Protein AF-A0A087UXD3-F1 (afdb_monomer_lite)

Organism: Stegodyphus mimosarum (NCBI:txid407821)

Secondary structure (DSSP, 8-state):
-EEEE----TT-HHHHHHHHHHHHHHTTS--SEEEEES--SSS---SSTHHHHHHHHHHHHHHHHT-HHHHHH-EEEEE--TTSSS-TT---

Radius of gyration: 13.59 Å; chains: 1; bounding box: 34×30×30 Å

InterPro domains:
  IPR007185 DNA polymerase alpha/delta/epsilon, subunit B [PF04042] (2-92)
  IPR016266 DNA polymerase epsilon, subunit B [PTHR12708] (1-92)

Foldseek 3Di:
DEAEDEAQALVDPVSLVVVLVVLVVCLVPADQEYEYEDPNHPDADDPPCVVVVVVSVVSVVVSVVVRVSNVVRYYYHYHYALRDPDNSVDDD

pLDDT: mean 91.46, std 8.36, range [61.44, 97.94]

Seq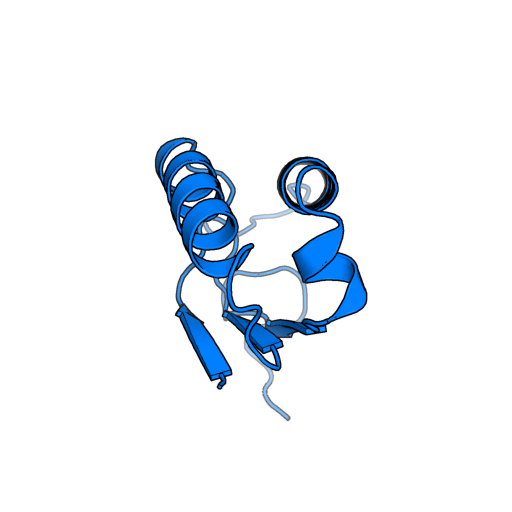uence (92 aa):
MFVFMSDVWLDQLKVLQKLQVVFAGYSQIPPTCFVLIGNFLSLPIVGSESKVFEECFSQLGTLISDFPTLIKHSRFIFVPGPNDPGLPHILP

Structure (mmCIF, N/CA/C/O backbone):
data_AF-A0A087UXD3-F1
#
_entry.id   AF-A0A087UXD3-F1
#
loop_
_atom_site.group_PDB
_atom_site.id
_atom_site.type_symbol
_atom_site.label_atom_id
_atom_site.label_alt_id
_atom_site.label_comp_id
_atom_site.label_asym_id
_atom_site.label_entity_id
_atom_site.label_seq_id
_atom_site.pdbx_PDB_ins_code
_atom_site.Cartn_x
_atom_site.Cartn_y
_atom_site.Cartn_z
_atom_site.occupancy
_atom_site.B_iso_or_equiv
_atom_site.auth_seq_id
_atom_site.auth_comp_id
_atom_site.auth_asym_id
_atom_site.auth_atom_id
_atom_site.pdbx_PDB_model_num
ATOM 1 N N . MET A 1 1 ? -12.552 -11.880 6.647 1.00 92.94 1 MET A N 1
ATOM 2 C CA . MET A 1 1 ? -12.781 -11.326 5.290 1.00 92.94 1 MET A CA 1
ATOM 3 C C . MET A 1 1 ? -11.442 -10.917 4.708 1.00 92.94 1 MET A C 1
ATOM 5 O O . MET A 1 1 ? -10.644 -10.355 5.448 1.00 92.94 1 MET A O 1
ATOM 9 N N . PHE A 1 2 ? -11.199 -11.204 3.432 1.00 96.06 2 PHE A N 1
ATOM 10 C CA . PHE A 1 2 ? -9.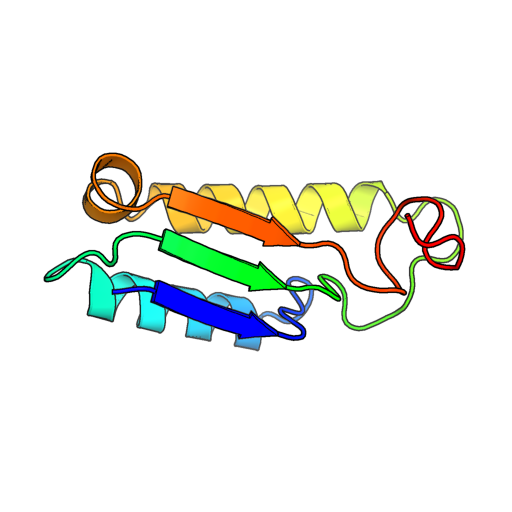951 -10.885 2.735 1.00 96.06 2 PHE A CA 1
ATOM 11 C C . PHE A 1 2 ? -10.254 -9.912 1.596 1.00 96.06 2 PHE A C 1
ATOM 13 O O . PHE A 1 2 ? -11.206 -10.143 0.852 1.00 96.06 2 PHE A O 1
ATOM 20 N N . VAL A 1 3 ? -9.478 -8.834 1.479 1.00 97.31 3 VAL A N 1
ATOM 21 C CA . VAL A 1 3 ? -9.630 -7.838 0.408 1.00 97.31 3 VAL A CA 1
ATOM 22 C C . VAL A 1 3 ? -8.416 -7.927 -0.502 1.00 97.31 3 VAL A C 1
ATOM 24 O O . VAL A 1 3 ? -7.299 -7.718 -0.039 1.00 97.31 3 VAL A O 1
ATOM 27 N N . PHE A 1 4 ? -8.636 -8.224 -1.779 1.00 97.31 4 PHE A N 1
ATOM 28 C CA . PHE A 1 4 ? -7.585 -8.316 -2.791 1.00 97.31 4 PHE A CA 1
ATOM 29 C C . PHE A 1 4 ? -7.694 -7.135 -3.752 1.00 97.31 4 PHE A C 1
ATOM 31 O O . PHE A 1 4 ? -8.781 -6.844 -4.252 1.00 97.31 4 PHE A O 1
ATOM 38 N N . MET A 1 5 ? -6.574 -6.465 -4.005 1.00 96.88 5 MET A N 1
ATOM 39 C CA . MET A 1 5 ? -6.458 -5.387 -4.986 1.00 96.88 5 MET A CA 1
ATOM 40 C C . MET A 1 5 ? -5.200 -5.626 -5.815 1.00 96.88 5 MET A C 1
ATOM 42 O O . MET A 1 5 ? -4.147 -5.885 -5.244 1.00 96.88 5 MET A O 1
ATOM 46 N N . SER A 1 6 ? -5.328 -5.562 -7.139 1.00 95.25 6 SER A N 1
ATOM 47 C CA . SER A 1 6 ? -4.233 -5.749 -8.100 1.00 95.25 6 SER A CA 1
ATOM 48 C C . SER A 1 6 ? -3.928 -4.441 -8.811 1.00 95.25 6 SER A C 1
ATOM 50 O O . SER A 1 6 ? -4.831 -3.612 -8.942 1.00 95.25 6 SER A O 1
ATOM 52 N N . ASP A 1 7 ? -2.685 -4.289 -9.275 1.00 92.56 7 ASP A N 1
ATOM 53 C CA . ASP A 1 7 ? -2.203 -3.105 -9.995 1.00 92.56 7 ASP A CA 1
ATOM 54 C C . ASP A 1 7 ? -2.482 -1.807 -9.229 1.00 92.56 7 ASP A C 1
ATOM 56 O O . ASP A 1 7 ? -3.107 -0.857 -9.710 1.00 92.56 7 ASP A O 1
ATOM 60 N N . VAL A 1 8 ? -2.046 -1.794 -7.969 1.00 95.12 8 VAL A N 1
ATOM 61 C CA . VAL A 1 8 ? -2.239 -0.669 -7.053 1.00 95.12 8 VAL A CA 1
ATOM 62 C C . VAL A 1 8 ? -1.205 0.424 -7.343 1.00 95.12 8 VAL A C 1
ATOM 64 O O . VAL A 1 8 ? -0.268 0.615 -6.576 1.00 95.12 8 VAL A O 1
ATOM 67 N N . TRP A 1 9 ? -1.385 1.155 -8.445 1.00 95.31 9 TRP A N 1
ATOM 68 C CA . TRP A 1 9 ? -0.488 2.230 -8.894 1.00 95.31 9 TRP A CA 1
ATOM 69 C C . TRP A 1 9 ? -0.485 3.435 -7.936 1.00 95.31 9 TRP A C 1
ATOM 71 O O . TRP A 1 9 ? -1.325 4.332 -8.025 1.00 95.31 9 TRP A O 1
ATOM 81 N N . LEU A 1 10 ? 0.457 3.449 -6.996 1.00 94.38 10 LEU A N 1
ATOM 82 C CA . LEU A 1 10 ? 0.600 4.446 -5.931 1.00 94.38 10 LEU A CA 1
ATOM 83 C C . LEU A 1 10 ? 1.070 5.816 -6.438 1.00 94.38 10 LEU A C 1
ATOM 85 O O . LEU A 1 10 ? 0.863 6.819 -5.762 1.00 94.38 10 LEU A O 1
ATOM 89 N N . ASP A 1 11 ? 1.663 5.876 -7.627 1.00 93.19 11 ASP A N 1
ATOM 90 C CA . ASP A 1 11 ? 2.031 7.113 -8.321 1.00 93.19 11 ASP A CA 1
ATOM 91 C C . ASP A 1 11 ? 0.815 7.874 -8.870 1.00 93.19 11 ASP A C 1
ATOM 93 O O . ASP A 1 11 ? 0.895 9.065 -9.183 1.00 93.19 11 ASP A O 1
ATOM 97 N N . GLN A 1 12 ? -0.348 7.223 -8.953 1.00 94.50 12 GLN A N 1
ATOM 98 C CA . GLN A 1 12 ? -1.583 7.872 -9.363 1.00 94.50 12 GLN A CA 1
ATOM 99 C C . GLN A 1 12 ? -2.357 8.408 -8.158 1.00 94.50 12 GLN A C 1
ATOM 101 O O . GLN A 1 12 ? -2.955 7.659 -7.384 1.00 94.50 12 GLN A O 1
ATOM 106 N N . LEU A 1 13 ? -2.492 9.736 -8.079 1.00 93.50 13 LEU A N 1
ATOM 107 C CA . LEU A 1 13 ? -3.276 10.409 -7.03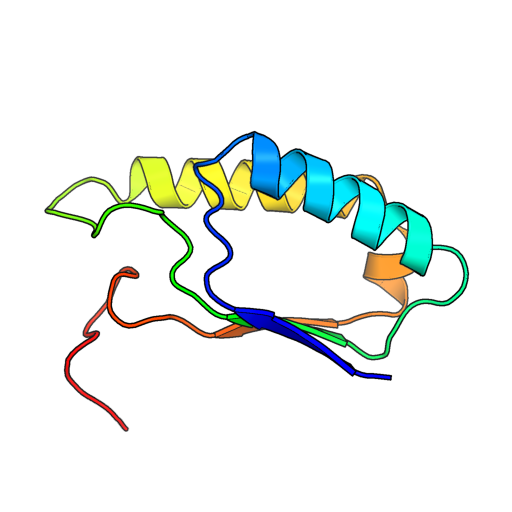2 1.00 93.50 13 LEU A CA 1
ATOM 108 C C . LEU A 1 13 ? -4.707 9.852 -6.905 1.00 93.50 13 LEU A C 1
ATOM 110 O O . LEU A 1 13 ? -5.246 9.726 -5.805 1.00 93.50 13 LEU A O 1
ATOM 114 N N . LYS A 1 14 ? -5.320 9.474 -8.033 1.00 95.75 14 LYS A N 1
ATOM 115 C CA . LYS A 1 14 ? -6.657 8.869 -8.067 1.00 95.75 14 LYS A CA 1
ATOM 116 C C . LYS A 1 14 ? -6.713 7.546 -7.295 1.00 95.75 14 LYS A C 1
ATOM 118 O O . LYS A 1 14 ? -7.724 7.282 -6.647 1.00 95.75 14 LYS A O 1
ATOM 123 N N . VAL A 1 15 ? -5.663 6.725 -7.353 1.00 95.88 15 VAL A N 1
ATOM 124 C CA . VAL A 1 15 ? -5.591 5.445 -6.634 1.00 95.88 15 VAL A CA 1
ATOM 125 C C . VAL A 1 15 ? -5.506 5.699 -5.134 1.00 95.88 15 VAL A C 1
ATOM 127 O O . VAL A 1 15 ? -6.318 5.147 -4.395 1.00 95.88 15 VAL A O 1
ATOM 130 N N . LEU A 1 16 ? -4.637 6.611 -4.686 1.00 95.19 16 LEU A N 1
ATOM 131 C CA . LEU A 1 16 ? -4.541 7.000 -3.272 1.00 95.19 16 LEU A CA 1
ATOM 132 C C . LEU A 1 16 ? -5.878 7.522 -2.721 1.00 95.19 16 LEU A C 1
ATOM 134 O O . LEU A 1 16 ? -6.343 7.066 -1.677 1.00 95.19 16 LEU A O 1
ATOM 138 N N . GLN A 1 17 ? -6.563 8.400 -3.459 1.00 96.12 17 GLN A N 1
ATOM 139 C CA . GLN A 1 17 ? -7.888 8.896 -3.065 1.00 96.12 17 GLN A CA 1
ATOM 140 C C . GLN A 1 17 ? -8.923 7.769 -2.938 1.00 96.12 17 GLN A C 1
ATOM 142 O O . GLN A 1 17 ? -9.760 7.781 -2.035 1.00 96.12 17 GLN A O 1
ATOM 147 N N . LYS A 1 18 ? -8.890 6.774 -3.831 1.00 97.19 18 LYS A N 1
ATOM 148 C CA . LYS A 1 18 ? -9.803 5.626 -3.756 1.00 97.19 18 LYS A CA 1
ATOM 149 C C . LYS A 1 18 ? -9.438 4.668 -2.627 1.00 97.19 18 LYS A C 1
ATOM 151 O O . LYS A 1 18 ? -10.352 4.181 -1.967 1.00 97.19 18 LYS A O 1
ATOM 156 N N . LEU A 1 19 ? -8.152 4.461 -2.349 1.00 96.94 19 LEU A N 1
ATOM 157 C CA . LEU A 1 19 ? -7.698 3.698 -1.185 1.00 96.94 19 LEU A CA 1
ATOM 158 C C . LEU A 1 19 ? -8.182 4.334 0.117 1.00 96.94 19 LEU A C 1
ATOM 160 O O . LEU A 1 19 ? -8.704 3.624 0.972 1.00 96.94 19 LEU A O 1
ATOM 164 N N . GLN A 1 20 ? -8.123 5.662 0.233 1.00 96.69 20 GLN A N 1
ATOM 165 C CA . GLN A 1 20 ? -8.665 6.374 1.392 1.00 96.69 20 GLN A CA 1
ATOM 166 C C . GLN A 1 20 ? -10.162 6.090 1.593 1.00 96.69 20 GLN A C 1
ATOM 168 O O . GLN A 1 20 ? -10.592 5.806 2.709 1.00 96.69 20 GLN A O 1
ATOM 173 N N . VAL A 1 21 ? -10.960 6.111 0.518 1.00 97.25 21 VAL A N 1
ATOM 174 C CA . VAL A 1 21 ? -12.397 5.784 0.581 1.00 97.25 21 VAL A CA 1
ATOM 175 C C . VAL A 1 21 ? -12.621 4.327 0.993 1.00 97.25 21 VAL A C 1
ATOM 177 O O . VAL A 1 21 ? -13.489 4.050 1.820 1.00 97.25 21 VAL A O 1
ATOM 180 N N . VAL A 1 22 ? -11.832 3.396 0.453 1.00 96.25 22 VAL A N 1
ATOM 181 C CA . VAL A 1 22 ? -11.902 1.968 0.802 1.00 96.25 22 VAL A CA 1
ATOM 182 C C . VAL A 1 22 ? -11.569 1.754 2.280 1.00 96.25 22 VAL A C 1
ATOM 184 O O . VAL A 1 22 ? -12.316 1.077 2.986 1.00 96.25 22 VAL A O 1
ATOM 187 N N . PHE A 1 23 ? -10.492 2.360 2.776 1.00 96.62 23 PHE A N 1
ATOM 188 C CA . PHE A 1 23 ? -10.091 2.260 4.178 1.00 96.62 23 PHE A CA 1
ATOM 189 C C . PHE A 1 23 ? -11.106 2.916 5.114 1.00 96.62 23 PHE A C 1
ATOM 191 O O . PHE A 1 23 ? -11.466 2.325 6.132 1.00 96.62 23 PHE A O 1
ATOM 198 N N . ALA A 1 24 ? -11.662 4.070 4.740 1.00 96.31 24 ALA A N 1
ATOM 199 C CA . ALA A 1 24 ? -12.749 4.694 5.484 1.00 96.31 24 ALA A CA 1
ATOM 200 C C . ALA A 1 24 ? -13.980 3.778 5.566 1.00 96.31 24 ALA A C 1
ATOM 202 O O . ALA A 1 24 ? -14.531 3.597 6.652 1.00 96.31 24 ALA A O 1
ATOM 203 N N . GLY A 1 25 ? -14.366 3.136 4.459 1.00 95.62 25 GLY A N 1
ATOM 204 C CA . GLY A 1 25 ? -15.481 2.185 4.428 1.00 95.62 25 GLY A CA 1
ATOM 205 C C . GLY A 1 25 ? -15.252 0.957 5.314 1.00 95.62 25 GLY A C 1
ATOM 206 O O . GLY A 1 25 ? -16.148 0.546 6.050 1.00 95.62 25 GLY A O 1
ATOM 207 N N . TYR A 1 26 ? -14.037 0.406 5.306 1.00 96.25 26 TYR A N 1
ATOM 208 C CA . TYR A 1 26 ? -13.683 -0.753 6.128 1.00 96.25 26 TYR A CA 1
ATOM 209 C C . TYR A 1 26 ? -13.336 -0.417 7.581 1.00 96.25 26 TYR A C 1
ATOM 211 O O . TYR A 1 26 ? -13.270 -1.326 8.403 1.00 96.25 26 TYR A O 1
ATOM 219 N N . SER A 1 27 ? -13.154 0.856 7.940 1.00 93.12 27 SER A N 1
ATOM 220 C CA . SER A 1 27 ? -12.809 1.258 9.312 1.00 93.12 27 SER A CA 1
ATOM 221 C C . SER A 1 27 ? -13.824 0.787 10.364 1.00 93.12 27 SER A C 1
ATOM 223 O O . SER A 1 27 ? -13.439 0.514 11.499 1.00 93.12 27 SER A O 1
ATOM 225 N N . GLN A 1 28 ? -15.099 0.648 9.977 1.00 93.06 28 GLN A N 1
ATOM 226 C CA . GLN A 1 28 ? -16.185 0.174 10.841 1.00 93.06 28 GLN A CA 1
ATOM 227 C C . GLN A 1 28 ? -16.183 -1.350 11.020 1.00 93.06 28 GLN A C 1
ATOM 229 O O . GLN A 1 28 ? -16.550 -1.855 12.078 1.00 93.06 28 GLN A O 1
ATOM 234 N N . ILE A 1 29 ? -15.781 -2.090 9.983 1.00 94.69 29 ILE A N 1
ATOM 235 C CA . ILE A 1 29 ? -15.747 -3.558 9.962 1.00 94.69 29 ILE A CA 1
ATOM 236 C C . ILE A 1 29 ? -14.417 -3.984 9.319 1.00 94.69 29 ILE A C 1
ATOM 238 O O . ILE A 1 29 ? -14.383 -4.329 8.132 1.00 94.69 29 ILE A O 1
ATOM 242 N N . PRO A 1 30 ? -13.302 -3.917 10.073 1.00 96.12 30 PRO A N 1
ATOM 243 C CA . PRO A 1 30 ? -11.975 -4.177 9.532 1.00 96.12 30 PRO A CA 1
ATOM 244 C C . PRO A 1 30 ? -11.872 -5.615 8.993 1.00 96.12 30 PRO A C 1
ATOM 246 O O . PRO A 1 30 ? -12.206 -6.565 9.709 1.00 96.12 30 PRO A O 1
ATOM 249 N N . PRO A 1 31 ? -11.401 -5.822 7.747 1.00 96.69 31 PRO A N 1
ATOM 250 C CA . PRO A 1 31 ? -11.123 -7.15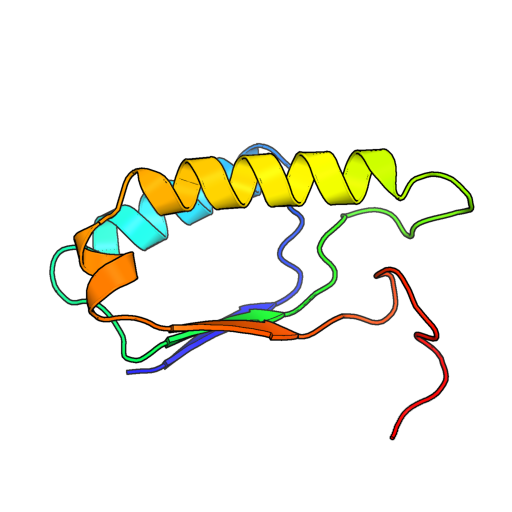9 7.240 1.00 96.69 31 PRO A CA 1
ATOM 251 C C . PRO A 1 31 ? -9.952 -7.800 7.987 1.00 96.69 31 PRO A C 1
ATOM 253 O O . PRO A 1 31 ? -9.163 -7.142 8.660 1.00 96.69 31 PRO A O 1
ATOM 256 N N . THR A 1 32 ? -9.792 -9.107 7.804 1.00 97.19 32 THR A N 1
ATOM 257 C CA . THR A 1 32 ? -8.662 -9.872 8.344 1.00 97.19 32 THR A CA 1
ATOM 258 C C . THR A 1 32 ? -7.350 -9.406 7.713 1.00 97.19 32 THR A C 1
ATOM 260 O O . THR A 1 32 ? -6.356 -9.213 8.413 1.00 97.19 32 THR A O 1
ATOM 263 N N . CYS A 1 33 ? -7.343 -9.172 6.398 1.00 96.38 33 CYS A N 1
ATOM 264 C CA . CYS A 1 33 ? -6.227 -8.507 5.742 1.00 96.38 33 CYS A CA 1
ATOM 265 C C . CYS A 1 33 ? -6.612 -7.819 4.427 1.00 96.38 33 CYS A C 1
ATOM 267 O O . CYS A 1 33 ? -7.616 -8.154 3.788 1.00 96.38 33 CYS A O 1
ATOM 269 N N . PHE A 1 34 ? -5.755 -6.876 4.046 1.00 97.94 34 PHE A N 1
ATOM 270 C CA . PHE A 1 34 ? -5.646 -6.286 2.724 1.00 97.94 34 PHE A CA 1
ATOM 271 C C . PHE A 1 34 ? -4.439 -6.903 2.023 1.00 97.94 34 PHE A C 1
ATOM 273 O O . PHE A 1 34 ? -3.319 -6.824 2.527 1.00 97.94 34 PHE A O 1
ATOM 280 N N . VAL A 1 35 ? -4.674 -7.512 0.868 1.00 97.88 35 VAL A N 1
ATOM 281 C CA . VAL A 1 35 ? -3.639 -8.013 -0.031 1.00 97.88 35 VAL A CA 1
ATOM 282 C C . VAL A 1 35 ? -3.541 -7.031 -1.189 1.00 97.88 35 VAL A C 1
ATOM 284 O O . VAL A 1 35 ? -4.431 -6.968 -2.039 1.00 97.88 35 VAL A O 1
ATOM 287 N N . LEU A 1 36 ? -2.485 -6.225 -1.163 1.00 97.44 36 LEU A N 1
ATOM 288 C CA . LEU A 1 36 ? -2.152 -5.249 -2.189 1.00 97.44 36 LEU A CA 1
ATOM 289 C C . LEU A 1 36 ? -1.120 -5.890 -3.110 1.00 97.44 36 LEU A C 1
ATOM 291 O O . LEU A 1 36 ? -0.011 -6.211 -2.685 1.00 97.44 36 LEU A O 1
ATOM 295 N N . ILE A 1 37 ? -1.522 -6.129 -4.347 1.00 96.50 37 ILE A N 1
ATOM 296 C CA . ILE A 1 37 ? -0.726 -6.802 -5.362 1.00 96.50 37 ILE A CA 1
ATOM 297 C C . ILE A 1 37 ? -0.263 -5.738 -6.351 1.00 96.50 37 ILE A C 1
ATOM 299 O O . ILE A 1 37 ? -1.055 -4.898 -6.792 1.00 96.50 37 ILE A O 1
ATOM 303 N N . GLY A 1 38 ? 1.026 -5.773 -6.664 1.00 93.06 38 GLY A N 1
ATOM 304 C CA . GLY A 1 38 ? 1.636 -4.919 -7.662 1.00 93.06 38 GLY A CA 1
ATOM 305 C C . GLY A 1 38 ? 1.027 -5.118 -9.058 1.00 93.06 38 GLY A C 1
ATOM 306 O O . GLY A 1 38 ? 0.246 -6.036 -9.297 1.00 93.06 38 GLY A O 1
ATOM 307 N N . ASN A 1 39 ? 1.358 -4.260 -10.014 1.00 93.12 39 ASN A N 1
ATOM 308 C CA . ASN A 1 39 ? 2.458 -3.289 -9.918 1.00 93.12 39 ASN A CA 1
ATOM 309 C C . ASN A 1 39 ? 2.107 -2.069 -9.052 1.00 93.12 39 ASN A C 1
ATOM 311 O O . ASN A 1 39 ? 0.977 -1.581 -9.108 1.00 93.12 39 ASN A O 1
ATOM 315 N N . PHE A 1 40 ? 3.059 -1.576 -8.254 1.00 94.06 40 PHE A N 1
ATOM 316 C CA . PHE A 1 40 ? 2.833 -0.422 -7.371 1.00 94.06 40 PHE A CA 1
ATOM 317 C C . PHE A 1 40 ? 3.115 0.926 -8.032 1.00 94.06 40 PHE A C 1
ATOM 319 O O . PHE A 1 40 ? 2.714 1.955 -7.497 1.00 94.06 40 PHE A O 1
ATOM 326 N N . LEU A 1 41 ? 3.764 0.938 -9.194 1.00 92.12 41 LEU A N 1
ATOM 327 C CA . LEU A 1 41 ? 3.902 2.115 -10.050 1.00 92.12 41 LEU A CA 1
ATOM 328 C C . LEU A 1 41 ? 3.246 1.840 -11.406 1.00 92.12 41 LEU A C 1
ATOM 330 O O . LEU A 1 41 ? 3.247 0.702 -11.885 1.00 92.12 41 LEU A O 1
ATOM 334 N N . SER A 1 42 ? 2.681 2.875 -12.029 1.00 90.50 42 SER A N 1
ATOM 335 C CA . SER A 1 42 ? 2.026 2.753 -13.338 1.00 90.50 42 SER A CA 1
ATOM 336 C C . SER A 1 42 ? 3.011 2.555 -14.493 1.00 90.50 42 SER A C 1
ATOM 338 O O . SER A 1 42 ? 2.646 1.997 -15.530 1.00 90.50 42 SER A O 1
ATOM 340 N N . LEU A 1 43 ? 4.263 2.975 -14.303 1.00 86.56 43 LEU A N 1
ATOM 341 C CA . LEU A 1 43 ? 5.365 2.776 -15.237 1.00 86.56 43 LEU A CA 1
ATOM 342 C C . LEU A 1 43 ? 6.428 1.854 -14.620 1.00 86.56 43 LEU A C 1
ATOM 344 O O . LEU A 1 43 ? 6.641 1.896 -13.407 1.00 86.56 43 LEU A O 1
ATOM 348 N N . PRO A 1 44 ? 7.088 1.010 -15.435 1.00 79.69 44 PRO A N 1
ATOM 349 C CA . PRO A 1 44 ? 8.143 0.130 -14.955 1.00 79.69 44 PRO A CA 1
ATOM 350 C C . PRO A 1 44 ? 9.366 0.927 -14.513 1.00 79.69 44 PRO A C 1
ATOM 352 O O . PRO A 1 44 ? 9.764 1.879 -15.181 1.00 79.69 44 PRO A O 1
ATOM 355 N N . ILE A 1 45 ? 9.988 0.481 -13.421 1.00 73.81 45 ILE A N 1
ATOM 356 C CA . ILE A 1 45 ? 11.160 1.144 -12.852 1.00 73.81 45 ILE A CA 1
ATOM 357 C C . ILE A 1 45 ? 12.379 0.908 -13.740 1.00 73.81 45 ILE A C 1
ATOM 359 O O . ILE A 1 45 ? 12.875 -0.217 -13.846 1.00 73.81 45 ILE A O 1
ATOM 363 N N . VAL A 1 46 ? 12.898 1.974 -14.355 1.00 66.69 46 VAL A N 1
ATOM 364 C CA . VAL A 1 46 ? 14.113 1.917 -15.184 1.00 66.69 46 VAL A CA 1
ATOM 365 C C . VAL A 1 46 ? 15.255 2.645 -14.472 1.00 66.69 46 VAL A C 1
ATOM 367 O O . VAL A 1 46 ? 15.442 3.850 -14.605 1.00 66.69 46 VAL A O 1
ATOM 370 N N . GLY A 1 47 ? 16.064 1.905 -13.711 1.00 69.81 47 GLY A N 1
ATOM 371 C CA . GLY A 1 47 ? 17.273 2.439 -13.071 1.00 69.81 47 GLY A CA 1
ATOM 372 C C . GLY A 1 47 ? 17.043 2.977 -11.654 1.00 69.81 47 GLY A C 1
ATOM 373 O O . GLY A 1 47 ? 16.590 2.245 -10.781 1.00 69.81 47 GLY A O 1
ATOM 374 N N . SER A 1 48 ? 17.418 4.233 -11.384 1.00 61.44 48 SER A N 1
ATOM 375 C CA . SER A 1 48 ? 17.466 4.820 -10.030 1.00 61.44 48 SER A CA 1
ATOM 376 C C . SER A 1 48 ? 16.127 5.378 -9.520 1.00 61.44 48 SER A C 1
ATOM 378 O O . SER A 1 48 ? 16.117 6.331 -8.741 1.00 61.44 48 SER A O 1
ATOM 380 N N . GLU A 1 49 ? 14.992 4.824 -9.950 1.00 65.00 49 GLU A N 1
ATOM 381 C CA . GLU A 1 49 ? 13.658 5.267 -9.499 1.00 65.00 49 GLU A CA 1
ATOM 382 C C . GLU A 1 49 ? 13.245 4.645 -8.154 1.00 65.00 49 GLU A C 1
ATOM 384 O O . GLU A 1 49 ? 12.100 4.774 -7.725 1.00 65.00 49 GLU A O 1
ATOM 389 N N . SER A 1 50 ? 14.193 4.036 -7.430 1.00 75.50 50 SER A N 1
ATOM 390 C CA . SER A 1 50 ? 13.974 3.541 -6.066 1.00 75.50 50 SER A CA 1
ATOM 391 C C . SER A 1 50 ? 13.434 4.633 -5.138 1.00 75.50 50 SER A C 1
ATOM 393 O O . SER A 1 50 ? 12.587 4.355 -4.299 1.00 75.50 50 SER A O 1
ATOM 395 N N . LYS A 1 51 ? 13.847 5.892 -5.346 1.00 84.81 51 LYS A N 1
ATOM 396 C CA . LYS A 1 51 ? 13.351 7.042 -4.576 1.00 84.81 51 LYS A CA 1
ATOM 397 C C . LYS A 1 51 ? 11.858 7.295 -4.778 1.00 84.81 51 LYS A C 1
ATOM 399 O O . LYS A 1 51 ? 11.159 7.540 -3.807 1.00 84.81 51 LYS A O 1
ATOM 404 N N . VAL A 1 52 ? 11.364 7.202 -6.014 1.00 88.06 52 VAL A N 1
ATOM 405 C CA . VAL A 1 52 ? 9.935 7.408 -6.312 1.00 88.06 52 VAL A CA 1
ATOM 406 C C . VAL A 1 52 ? 9.110 6.299 -5.668 1.00 88.06 52 VAL A C 1
ATOM 408 O O . VAL A 1 52 ? 8.092 6.566 -5.036 1.00 88.06 52 VAL A O 1
ATOM 411 N N . PHE A 1 53 ? 9.588 5.057 -5.758 1.00 89.25 53 PHE A N 1
ATOM 412 C CA . PHE A 1 53 ? 8.954 3.922 -5.096 1.00 89.25 53 PHE A CA 1
ATOM 413 C C . PHE A 1 53 ? 8.898 4.102 -3.567 1.00 89.25 53 PHE A C 1
ATOM 415 O O . PHE A 1 53 ? 7.841 3.920 -2.963 1.00 89.25 53 PHE A O 1
ATOM 422 N N . GLU A 1 54 ? 10.008 4.515 -2.945 1.00 90.75 54 GLU A N 1
ATOM 423 C CA . GLU A 1 54 ? 10.081 4.826 -1.510 1.00 90.75 54 GLU A CA 1
ATOM 424 C C . GLU A 1 54 ? 9.120 5.957 -1.113 1.00 90.75 54 GLU A C 1
ATOM 426 O O . GLU A 1 54 ? 8.405 5.838 -0.116 1.00 90.75 54 GLU A O 1
ATOM 431 N N . GLU A 1 55 ? 9.050 7.032 -1.901 1.00 92.94 55 GLU A N 1
ATOM 432 C CA . GLU A 1 55 ? 8.131 8.151 -1.676 1.00 92.94 55 GLU A CA 1
ATOM 433 C C . GLU A 1 55 ? 6.663 7.709 -1.772 1.00 92.94 55 GLU A C 1
ATOM 435 O O . GLU A 1 55 ? 5.868 8.031 -0.886 1.00 92.94 55 GLU A O 1
ATOM 440 N N . CYS A 1 56 ? 6.302 6.916 -2.784 1.00 93.94 56 CYS A N 1
ATOM 441 C CA . CYS A 1 56 ? 4.958 6.357 -2.945 1.00 93.94 56 CYS A CA 1
ATOM 442 C C . CYS A 1 56 ? 4.559 5.452 -1.769 1.00 93.94 56 CYS A C 1
ATOM 444 O O . CYS A 1 56 ? 3.449 5.566 -1.240 1.00 93.94 56 CYS A O 1
ATOM 446 N N . PHE A 1 57 ? 5.463 4.586 -1.305 1.00 95.00 57 PHE A N 1
ATOM 447 C CA . PHE A 1 57 ? 5.216 3.751 -0.126 1.00 95.00 57 PHE A CA 1
ATOM 448 C C . PHE A 1 57 ? 5.143 4.568 1.170 1.00 95.00 57 PHE A C 1
ATOM 450 O O . PHE A 1 57 ? 4.333 4.254 2.043 1.00 95.00 57 PHE A O 1
ATOM 457 N N . SER A 1 58 ? 5.922 5.645 1.289 1.00 96.50 58 SER A N 1
ATOM 458 C CA . SER A 1 58 ? 5.837 6.587 2.412 1.00 96.50 58 SER A CA 1
ATOM 459 C C . SER A 1 58 ? 4.483 7.311 2.450 1.00 96.50 58 SER A C 1
ATOM 461 O O . SER A 1 58 ? 3.849 7.415 3.508 1.00 96.50 58 SER A O 1
ATOM 463 N N . GLN A 1 59 ? 3.971 7.732 1.288 1.00 96.00 59 GLN A N 1
ATOM 464 C CA . GLN A 1 59 ? 2.630 8.312 1.162 1.00 96.00 59 GLN A CA 1
ATOM 465 C C . GLN A 1 59 ? 1.538 7.306 1.536 1.00 96.00 59 GLN A C 1
ATOM 467 O O . GLN A 1 59 ? 0.627 7.643 2.295 1.00 96.00 59 GLN A O 1
ATOM 472 N N . LEU A 1 60 ? 1.648 6.058 1.070 1.00 96.62 60 LEU A N 1
ATOM 473 C CA . LEU A 1 60 ? 0.724 4.992 1.455 1.00 96.62 60 LEU A CA 1
ATOM 474 C C . LEU A 1 60 ? 0.766 4.721 2.966 1.00 96.62 60 LEU A C 1
ATOM 476 O O . LEU A 1 60 ? -0.283 4.569 3.588 1.00 96.62 60 LEU A O 1
ATOM 480 N N . GLY A 1 61 ? 1.957 4.689 3.568 1.00 96.44 61 GLY A N 1
ATOM 481 C CA . GLY A 1 61 ? 2.129 4.517 5.011 1.00 96.44 61 GLY A CA 1
ATOM 482 C C . GLY A 1 61 ? 1.471 5.642 5.809 1.00 96.44 61 GLY A C 1
ATOM 483 O O . GLY A 1 61 ? 0.752 5.371 6.770 1.00 96.44 61 GLY A O 1
ATOM 484 N N . THR A 1 62 ? 1.639 6.888 5.361 1.00 96.81 62 THR A N 1
ATOM 485 C CA . THR A 1 62 ? 0.955 8.054 5.942 1.00 96.81 62 THR A CA 1
ATOM 486 C C . THR A 1 62 ? -0.563 7.901 5.843 1.00 96.81 62 THR A C 1
ATOM 488 O O . THR A 1 62 ? -1.259 8.038 6.844 1.00 96.81 62 THR A O 1
ATOM 491 N N . LEU A 1 63 ? -1.080 7.505 4.680 1.00 96.19 63 LEU A N 1
ATOM 492 C CA . LEU A 1 63 ? -2.513 7.293 4.476 1.00 96.19 63 LEU A CA 1
ATOM 493 C C . LEU A 1 63 ? -3.068 6.179 5.380 1.00 96.19 63 LEU A C 1
ATOM 495 O O . LEU A 1 63 ? -4.148 6.325 5.945 1.00 96.19 63 LEU A O 1
ATOM 499 N N . ILE A 1 64 ? -2.349 5.065 5.547 1.00 96.19 64 ILE A N 1
ATOM 500 C CA . ILE A 1 64 ? -2.760 3.977 6.453 1.00 96.19 64 ILE A CA 1
ATOM 501 C C . ILE A 1 64 ? -2.734 4.446 7.917 1.00 96.19 64 ILE A C 1
ATOM 503 O O . ILE A 1 6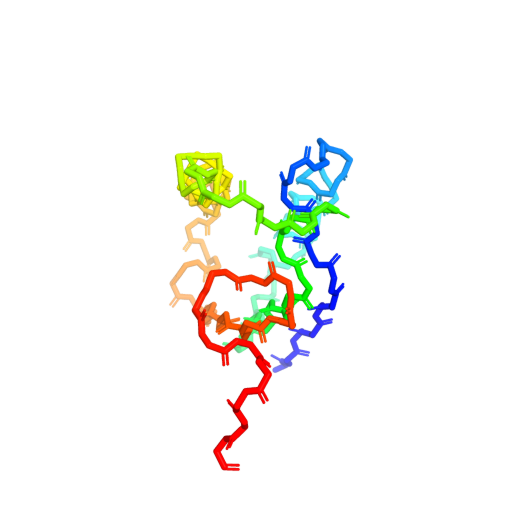4 ? -3.580 4.016 8.706 1.00 96.19 64 ILE A O 1
ATOM 507 N N . SER A 1 65 ? -1.806 5.340 8.279 1.00 96.38 65 SER A N 1
ATOM 508 C CA . SER A 1 65 ? -1.676 5.880 9.640 1.00 96.38 65 SER A CA 1
ATOM 509 C C . SER A 1 65 ? -2.910 6.655 10.115 1.00 96.38 65 SER A C 1
ATOM 511 O O . SER A 1 65 ? -3.212 6.634 11.309 1.00 96.38 65 SER A O 1
ATOM 513 N N . ASP A 1 66 ? -3.696 7.207 9.185 1.00 96.50 66 ASP A N 1
ATOM 514 C CA . ASP A 1 66 ? -4.968 7.879 9.474 1.00 96.50 66 ASP A CA 1
ATOM 515 C C . ASP A 1 66 ? -6.078 6.909 9.943 1.00 96.50 66 ASP A C 1
ATOM 517 O O . ASP A 1 66 ? -7.113 7.342 10.455 1.00 96.50 66 ASP A O 1
ATOM 521 N N . PHE A 1 67 ? -5.880 5.588 9.812 1.00 96.88 67 PHE A N 1
ATOM 522 C CA . PHE A 1 67 ? -6.874 4.556 10.138 1.00 96.88 67 PHE A CA 1
ATOM 523 C C . PHE A 1 67 ? -6.383 3.579 11.227 1.00 96.88 67 PHE A C 1
ATOM 525 O O . PHE A 1 67 ? -6.159 2.391 10.958 1.00 96.88 67 PHE A O 1
ATOM 532 N N . PRO A 1 68 ? -6.289 4.009 12.503 1.00 95.94 68 PRO A N 1
ATOM 533 C CA . PRO A 1 68 ? -5.753 3.183 13.592 1.00 95.94 68 PRO A CA 1
ATOM 534 C C . PRO A 1 68 ? -6.548 1.889 13.827 1.00 95.94 68 PRO A C 1
ATOM 536 O O . PRO A 1 68 ? -5.979 0.861 14.202 1.00 95.94 68 PRO A O 1
ATOM 539 N N . THR A 1 69 ? -7.860 1.898 13.571 1.00 95.75 69 THR A N 1
ATOM 540 C CA . THR A 1 69 ? -8.712 0.706 13.695 1.00 95.75 69 THR A CA 1
ATOM 541 C C . THR A 1 69 ? -8.305 -0.389 12.713 1.00 95.75 69 THR A C 1
ATOM 543 O O . THR A 1 69 ? -8.282 -1.560 13.096 1.00 95.75 69 THR A O 1
ATOM 546 N N . LEU A 1 70 ? -7.945 -0.018 11.479 1.00 96.62 70 LEU A N 1
ATOM 547 C CA . LEU A 1 70 ? -7.451 -0.963 10.478 1.00 96.62 70 LEU A CA 1
ATOM 548 C C . LEU A 1 70 ? -6.071 -1.484 10.868 1.00 96.62 70 LEU A C 1
ATOM 550 O O . LEU A 1 70 ? -5.852 -2.685 10.820 1.00 96.62 70 LEU A O 1
ATOM 554 N N . ILE A 1 71 ? -5.169 -0.615 11.334 1.00 95.94 71 ILE A N 1
ATOM 555 C CA . ILE A 1 71 ? -3.824 -1.022 11.776 1.00 95.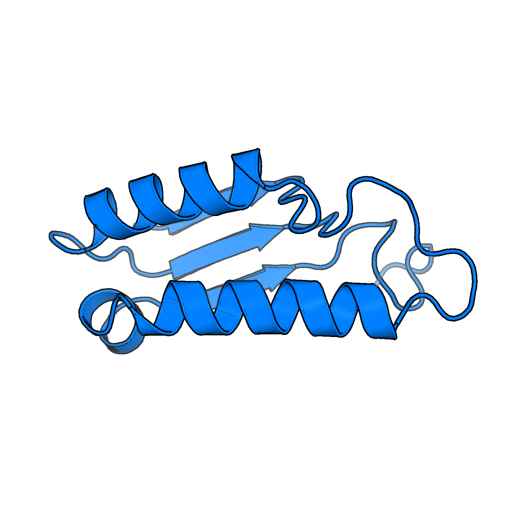94 71 ILE A CA 1
ATOM 556 C C . ILE A 1 71 ? -3.894 -2.064 12.903 1.00 95.94 71 ILE A C 1
ATOM 558 O O . ILE A 1 71 ? -3.106 -3.008 12.937 1.00 95.94 71 ILE A O 1
ATOM 562 N N . LYS A 1 72 ? -4.848 -1.912 13.828 1.00 96.50 72 LYS A N 1
ATOM 563 C CA . LYS A 1 72 ? -4.993 -2.814 14.976 1.00 96.50 72 LYS A CA 1
ATOM 564 C C . LYS A 1 72 ? -5.589 -4.180 14.614 1.00 96.50 72 LYS A C 1
ATOM 566 O O . LYS A 1 72 ? -5.240 -5.169 15.256 1.00 96.50 72 LYS A O 1
ATOM 571 N N . HIS A 1 73 ? -6.495 -4.242 13.638 1.00 97.00 73 HIS A N 1
ATOM 572 C CA . HIS A 1 73 ? -7.307 -5.442 13.385 1.00 97.00 73 HIS A CA 1
ATOM 573 C C . HIS A 1 73 ? -7.061 -6.099 12.021 1.00 97.00 73 HIS A C 1
ATOM 575 O O . HIS A 1 73 ? -7.372 -7.277 11.854 1.00 97.00 73 HIS A O 1
ATOM 581 N N . SER A 1 74 ? -6.487 -5.374 11.064 1.00 97.31 74 SER A N 1
ATOM 582 C CA . SER A 1 74 ? -6.201 -5.846 9.711 1.00 97.31 74 SER A CA 1
ATOM 583 C C . SER A 1 74 ? -4.698 -5.995 9.491 1.00 97.31 74 SER A C 1
ATOM 585 O O . SER A 1 74 ? -3.886 -5.228 10.003 1.00 97.31 74 SER A O 1
ATOM 587 N N . ARG A 1 75 ? -4.306 -6.985 8.687 1.00 97.19 75 ARG A N 1
ATOM 588 C CA . ARG A 1 75 ? -2.934 -7.105 8.171 1.00 97.19 75 ARG A CA 1
ATOM 589 C C . ARG A 1 75 ? -2.835 -6.493 6.777 1.00 97.19 75 ARG A C 1
ATOM 591 O O . ARG A 1 75 ? -3.768 -6.627 5.995 1.00 97.19 75 ARG A O 1
ATOM 598 N N . PHE A 1 76 ? -1.705 -5.876 6.457 1.00 97.25 76 PHE A N 1
ATOM 599 C CA . PHE A 1 76 ? -1.395 -5.418 5.104 1.00 97.25 76 PHE A CA 1
ATOM 600 C C . PHE A 1 76 ? -0.319 -6.331 4.526 1.00 97.25 76 PHE A C 1
ATOM 602 O O . PHE A 1 76 ? 0.756 -6.473 5.107 1.00 97.25 76 PHE A O 1
ATOM 609 N N . ILE A 1 77 ? -0.650 -7.001 3.428 1.00 97.50 77 ILE A N 1
ATOM 610 C CA . ILE A 1 77 ? 0.224 -7.925 2.710 1.00 97.50 77 ILE A CA 1
ATOM 611 C C . ILE A 1 77 ? 0.512 -7.293 1.356 1.00 97.50 77 ILE A C 1
ATOM 613 O O . ILE A 1 77 ? -0.418 -6.964 0.624 1.00 97.50 77 ILE A O 1
ATOM 617 N N . PHE A 1 78 ? 1.793 -7.141 1.040 1.00 96.19 78 PHE A N 1
ATOM 618 C CA . PHE A 1 78 ? 2.258 -6.580 -0.221 1.00 96.19 78 PHE A CA 1
ATOM 619 C C . PHE A 1 78 ? 2.846 -7.702 -1.066 1.00 96.19 78 PHE A C 1
ATOM 621 O O . PHE A 1 78 ? 3.764 -8.392 -0.624 1.00 96.19 78 PHE A O 1
ATOM 628 N N . VAL A 1 79 ? 2.291 -7.901 -2.257 1.00 95.06 79 VAL A N 1
ATOM 629 C CA . VAL A 1 79 ? 2.764 -8.898 -3.220 1.00 95.06 79 VAL A CA 1
ATOM 630 C C . VAL A 1 79 ? 3.371 -8.143 -4.399 1.00 95.06 79 VAL A C 1
ATOM 632 O O . VAL A 1 79 ? 2.639 -7.388 -5.036 1.00 95.06 79 VAL A O 1
ATOM 635 N N . PRO A 1 80 ? 4.673 -8.294 -4.688 1.00 91.94 80 PRO A N 1
ATOM 636 C CA . PRO A 1 80 ? 5.303 -7.582 -5.794 1.00 91.94 80 PRO A CA 1
ATOM 637 C C . PRO A 1 80 ? 4.783 -8.090 -7.143 1.00 91.94 80 PRO A C 1
ATOM 639 O O . PRO A 1 80 ? 4.551 -9.287 -7.325 1.00 91.94 80 PRO A O 1
ATOM 642 N N . GLY A 1 81 ? 4.606 -7.164 -8.078 1.00 90.38 81 GLY A N 1
ATOM 643 C CA . GLY A 1 81 ? 4.321 -7.431 -9.480 1.00 90.38 81 GLY A CA 1
ATOM 644 C C . GLY A 1 81 ? 5.593 -7.498 -10.341 1.00 90.38 81 GLY A C 1
ATOM 645 O O . GLY A 1 81 ? 6.702 -7.264 -9.858 1.00 90.38 81 GLY A O 1
ATOM 646 N N . PRO A 1 82 ? 5.454 -7.809 -11.641 1.00 88.44 82 PRO A N 1
ATOM 647 C CA . PRO A 1 82 ? 6.579 -7.951 -12.568 1.00 88.44 82 PRO A CA 1
ATOM 648 C C . PRO A 1 82 ? 7.310 -6.638 -12.905 1.00 88.44 82 PRO A C 1
ATOM 650 O O . PRO A 1 82 ? 8.380 -6.688 -13.502 1.00 88.44 82 PRO A O 1
ATOM 653 N N . ASN A 1 83 ? 6.760 -5.471 -12.569 1.00 86.94 83 ASN A N 1
ATOM 654 C CA . ASN A 1 83 ? 7.409 -4.177 -12.823 1.00 86.94 83 ASN A CA 1
ATOM 655 C C . ASN A 1 83 ? 7.951 -3.514 -11.544 1.00 86.94 83 ASN A C 1
ATOM 657 O O . ASN A 1 83 ? 8.484 -2.405 -11.615 1.00 86.94 83 ASN A O 1
ATOM 661 N N . ASP A 1 84 ? 7.807 -4.169 -10.389 1.00 87.38 84 ASP A N 1
ATOM 662 C CA . ASP A 1 84 ? 8.301 -3.670 -9.107 1.00 87.38 84 ASP A CA 1
ATOM 663 C C . ASP A 1 84 ? 9.807 -3.971 -8.922 1.00 87.38 84 ASP A C 1
ATOM 665 O O . ASP A 1 84 ? 10.355 -4.854 -9.594 1.00 87.38 84 ASP A O 1
ATOM 669 N N . PRO A 1 85 ? 10.512 -3.259 -8.016 1.00 83.50 85 PRO A N 1
ATOM 670 C CA . PRO A 1 85 ? 11.942 -3.463 -7.798 1.00 83.50 85 PRO A CA 1
ATOM 671 C C . PRO A 1 85 ? 12.283 -4.909 -7.413 1.00 83.50 85 PRO A C 1
ATOM 673 O O . PRO A 1 85 ? 11.662 -5.485 -6.520 1.00 83.50 85 PRO A O 1
ATOM 676 N N . GLY A 1 86 ? 13.333 -5.473 -8.019 1.00 80.75 86 GLY A N 1
ATOM 677 C CA . GLY A 1 86 ? 13.849 -6.799 -7.674 1.00 80.75 86 GLY A CA 1
ATOM 678 C C . GLY A 1 86 ? 14.296 -7.601 -8.893 1.00 80.75 86 GLY A C 1
ATOM 679 O O . GLY A 1 86 ? 14.804 -7.043 -9.863 1.00 80.75 86 GLY A O 1
ATOM 680 N N . LEU A 1 87 ? 14.110 -8.923 -8.835 1.00 74.25 87 LEU A N 1
ATOM 681 C CA . LEU A 1 87 ? 14.320 -9.850 -9.952 1.00 74.25 87 LEU A CA 1
ATOM 682 C C . LEU A 1 87 ? 12.956 -10.315 -10.502 1.00 74.25 87 LEU A C 1
ATOM 684 O O . LEU A 1 87 ? 12.587 -11.471 -10.306 1.00 74.25 87 LEU A O 1
ATOM 688 N N . PRO A 1 88 ? 12.180 -9.445 -11.174 1.00 70.25 88 PRO A N 1
ATOM 689 C CA . PRO A 1 88 ? 10.777 -9.722 -11.498 1.00 70.25 88 PRO A CA 1
ATOM 690 C C . PRO A 1 88 ? 10.559 -10.872 -12.488 1.00 70.25 88 PRO A C 1
ATOM 692 O O . PRO A 1 88 ? 9.475 -11.445 -12.553 1.00 70.25 88 PRO A O 1
ATOM 695 N N . HIS A 1 89 ? 11.576 -11.208 -13.282 1.00 76.88 89 HIS A N 1
ATOM 696 C CA . HIS A 1 89 ? 11.493 -12.244 -14.314 1.00 76.88 89 HIS A CA 1
ATOM 697 C C . HIS A 1 89 ? 12.052 -13.600 -13.863 1.00 76.88 89 HIS A C 1
ATOM 699 O O . HIS A 1 89 ? 12.172 -14.513 -14.678 1.00 76.88 89 HIS A O 1
ATOM 705 N N . ILE A 1 90 ? 12.394 -13.742 -12.579 1.00 83.06 90 ILE A N 1
ATOM 706 C CA . ILE A 1 90 ? 12.819 -15.006 -11.975 1.00 83.06 90 ILE A CA 1
ATOM 707 C C . ILE A 1 90 ? 11.793 -15.357 -10.898 1.00 83.06 90 ILE A C 1
ATOM 709 O O . ILE A 1 90 ? 11.697 -14.678 -9.879 1.00 83.06 90 ILE A O 1
ATOM 713 N N . LEU A 1 91 ? 11.005 -16.401 -11.149 1.00 82.62 91 LEU A N 1
ATOM 714 C CA . LEU A 1 91 ? 9.959 -16.859 -10.235 1.00 82.62 91 LEU A CA 1
ATOM 715 C C . LEU A 1 91 ? 10.505 -17.940 -9.276 1.00 82.62 91 LEU A C 1
ATOM 717 O O . LEU A 1 91 ? 11.407 -18.678 -9.684 1.00 82.62 91 LEU A O 1
ATOM 721 N N . PRO A 1 92 ? 9.987 -18.032 -8.031 1.00 75.38 92 PRO A N 1
ATOM 722 C CA . PRO A 1 92 ? 10.231 -19.162 -7.128 1.00 75.38 92 PRO A CA 1
ATOM 723 C C . PRO A 1 92 ? 9.774 -20.514 -7.688 1.00 75.38 92 PRO A C 1
ATOM 725 O O . PRO A 1 92 ? 8.784 -20.537 -8.456 1.00 75.38 92 PRO A O 1
#